Protein AF-A0A6A4KV25-F1 (afdb_monomer_lite)

Foldseek 3Di:
DDPPPLDQDKDWDQQCDDPVNDRDTDIAADDFWDWDFACDDDPPDDPDDGRDIDTGGFFQDAPCPDPCNVVVNRVPGPGTATQASGADPVRHGHHHDSDPDHDGDPD

Secondary structure (DSSP, 8-state):
---------EEEEE-S--TTSS--EEEEE--S-EEEE-----TT--S--TT-EEEE-SEEE--SSSHHHHTT-GGG-TT-EESSSSB-TTSPBP--SSSS-------

Organism: NCBI:txid262921

pLDDT: mean 86.37, std 16.23, range [31.25, 98.31]

Structure (mmCIF, N/CA/C/O backbone):
data_AF-A0A6A4KV25-F1
#
_entry.id   AF-A0A6A4KV25-F1
#
loop_
_atom_site.group_PDB
_atom_site.id
_atom_site.type_symbol
_atom_site.label_atom_id
_atom_site.label_alt_id
_atom_site.label_comp_id
_atom_site.label_asym_id
_atom_site.label_entity_id
_atom_site.label_seq_id
_atom_site.pdbx_PDB_ins_code
_atom_site.Cartn_x
_atom_site.Cartn_y
_atom_site.Cartn_z
_atom_site.occupancy
_atom_site.B_iso_or_equiv
_atom_site.auth_seq_id
_atom_site.auth_comp_id
_atom_site.auth_asym_id
_atom_site.auth_atom_id
_atom_site.pdbx_PDB_model_num
ATOM 1 N N . MET A 1 1 ? 5.829 12.909 27.963 1.00 37.12 1 MET A N 1
ATOM 2 C CA . MET A 1 1 ? 6.044 12.032 26.795 1.00 37.12 1 MET A CA 1
ATOM 3 C C . MET A 1 1 ? 6.496 12.929 25.669 1.00 37.12 1 MET A C 1
ATOM 5 O O . MET A 1 1 ? 5.733 13.804 25.290 1.00 37.12 1 MET A O 1
ATOM 9 N N . GLY A 1 2 ? 7.761 12.830 25.262 1.00 31.25 2 GLY A N 1
ATOM 10 C CA . GLY A 1 2 ? 8.274 13.649 24.168 1.00 31.25 2 GLY A CA 1
ATOM 11 C C . GLY A 1 2 ? 7.596 13.227 22.874 1.00 31.25 2 GLY A C 1
ATOM 12 O O . GLY A 1 2 ? 7.644 12.051 22.522 1.00 31.25 2 GLY A O 1
ATOM 13 N N . SER A 1 3 ? 6.951 14.168 22.193 1.00 40.88 3 SER A N 1
ATOM 14 C CA . SER A 1 3 ? 6.692 14.045 20.768 1.00 40.88 3 SER A CA 1
ATOM 15 C C . SER A 1 3 ? 8.059 14.003 20.095 1.00 40.88 3 SER A C 1
ATOM 17 O O . SER A 1 3 ? 8.725 15.029 19.968 1.00 40.88 3 SER A O 1
ATOM 19 N N . LEU A 1 4 ? 8.531 12.807 19.749 1.00 45.06 4 LEU A N 1
ATOM 20 C CA . LEU A 1 4 ? 9.558 12.705 18.728 1.00 45.06 4 LEU A CA 1
ATOM 21 C C . LEU A 1 4 ? 8.881 13.225 17.465 1.00 45.06 4 LEU A C 1
ATOM 23 O O . LEU A 1 4 ? 7.985 12.570 16.937 1.00 45.06 4 LEU A O 1
ATOM 27 N N . GLU A 1 5 ? 9.231 14.437 17.048 1.00 48.03 5 GLU A N 1
ATOM 28 C CA . GLU A 1 5 ? 8.956 14.864 15.685 1.00 48.03 5 GLU A CA 1
ATOM 29 C C . GLU A 1 5 ? 9.549 13.773 14.788 1.00 48.03 5 GLU A C 1
ATOM 31 O O . GLU A 1 5 ? 10.753 13.504 14.826 1.00 48.03 5 GLU A O 1
ATOM 36 N N . VAL A 1 6 ? 8.684 13.033 14.092 1.00 56.25 6 VAL A N 1
ATOM 37 C CA . VAL A 1 6 ? 9.120 12.001 13.154 1.00 56.25 6 VAL A CA 1
ATOM 38 C C . VAL A 1 6 ? 9.661 12.755 11.952 1.00 56.25 6 VAL A C 1
ATOM 40 O O . VAL A 1 6 ? 8.918 13.098 11.038 1.00 56.25 6 VAL A O 1
ATOM 43 N N . GLU A 1 7 ? 10.947 13.089 12.001 1.00 60.22 7 GLU A N 1
ATOM 44 C CA . GLU A 1 7 ? 11.649 13.653 10.859 1.00 60.22 7 GLU A CA 1
ATOM 45 C C . GLU A 1 7 ? 11.582 12.626 9.723 1.00 60.22 7 GLU A C 1
ATOM 47 O O . GLU A 1 7 ? 11.987 11.468 9.883 1.00 60.22 7 GLU A O 1
ATOM 52 N N . GLU A 1 8 ? 10.989 13.031 8.602 1.00 64.44 8 GLU A N 1
ATOM 53 C CA . GLU A 1 8 ? 10.808 12.1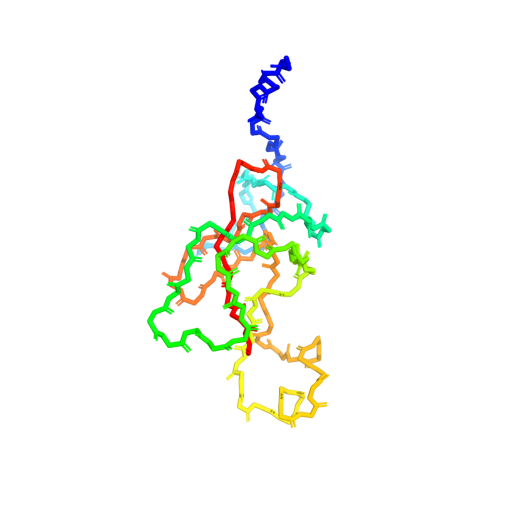84 7.431 1.00 64.44 8 GLU A CA 1
ATOM 54 C C . GLU A 1 8 ? 12.185 11.743 6.919 1.00 64.44 8 GLU A C 1
ATOM 56 O O . GLU A 1 8 ? 13.000 12.551 6.468 1.00 64.44 8 GLU A O 1
ATOM 61 N N . ARG A 1 9 ? 12.486 10.443 7.031 1.00 75.44 9 ARG A N 1
ATOM 62 C CA . ARG A 1 9 ? 13.780 9.901 6.597 1.00 75.44 9 ARG A CA 1
ATOM 63 C C . ARG A 1 9 ? 13.675 9.442 5.158 1.00 75.44 9 ARG A C 1
ATOM 65 O O . ARG A 1 9 ? 13.268 8.314 4.871 1.00 75.44 9 ARG A O 1
ATOM 72 N N . THR A 1 10 ? 14.101 10.319 4.265 1.00 79.44 10 THR A N 1
ATOM 73 C CA . THR A 1 10 ? 14.179 10.028 2.839 1.00 79.44 10 THR A CA 1
ATOM 74 C C . THR A 1 10 ? 15.542 9.449 2.454 1.00 79.44 10 THR A C 1
ATOM 76 O O . THR A 1 10 ? 16.563 9.693 3.099 1.00 79.44 10 THR A O 1
ATOM 79 N N . THR A 1 11 ? 15.565 8.646 1.394 1.00 75.38 11 THR A N 1
ATOM 80 C CA . THR A 1 11 ? 16.788 8.202 0.721 1.00 75.38 11 THR A CA 1
ATOM 81 C C . THR A 1 11 ? 16.735 8.608 -0.745 1.00 75.38 11 THR A C 1
ATOM 83 O O . THR A 1 11 ? 15.653 8.664 -1.330 1.00 75.38 11 THR A O 1
ATOM 86 N N . THR A 1 12 ? 17.892 8.864 -1.352 1.00 78.50 12 THR A N 1
ATOM 87 C CA . THR A 1 12 ? 18.003 9.039 -2.803 1.00 78.50 12 THR A CA 1
ATOM 88 C C . THR A 1 12 ? 18.472 7.731 -3.420 1.00 78.50 12 THR A C 1
ATOM 90 O O . THR A 1 12 ? 19.576 7.261 -3.145 1.00 78.50 12 THR A O 1
ATOM 93 N N . GLY A 1 13 ? 17.631 7.148 -4.266 1.00 72.62 13 GLY A N 1
ATOM 94 C CA . GLY A 1 13 ? 17.991 6.033 -5.134 1.00 72.62 13 GLY A CA 1
ATOM 95 C C . GLY A 1 13 ? 18.007 6.460 -6.596 1.00 72.62 13 GLY A C 1
ATOM 96 O O . GLY A 1 13 ? 17.605 7.566 -6.942 1.00 72.62 13 GLY A O 1
ATOM 97 N N . TRP A 1 14 ? 18.449 5.566 -7.470 1.00 68.06 14 TRP A N 1
ATOM 98 C CA . TRP A 1 14 ? 18.287 5.734 -8.911 1.00 68.06 14 TRP A CA 1
ATOM 99 C C . TRP A 1 14 ? 17.035 4.965 -9.325 1.00 68.06 14 TRP A C 1
ATOM 101 O O . TRP A 1 14 ? 16.992 3.743 -9.172 1.00 68.06 14 TRP A O 1
ATOM 111 N N . ALA A 1 15 ? 16.001 5.670 -9.790 1.00 61.44 15 ALA A N 1
ATOM 112 C CA . ALA A 1 15 ? 14.810 5.010 -10.312 1.00 61.44 15 ALA A CA 1
ATOM 113 C C . ALA A 1 15 ? 15.185 4.281 -11.610 1.00 61.44 15 ALA A C 1
ATOM 115 O O . ALA A 1 15 ? 15.751 4.886 -12.517 1.00 61.44 15 ALA A O 1
ATOM 116 N N . ALA A 1 16 ? 14.890 2.980 -11.702 1.00 52.81 16 ALA A N 1
ATOM 117 C CA . ALA A 1 16 ? 15.228 2.181 -12.886 1.00 52.81 16 ALA A CA 1
ATOM 118 C C . ALA A 1 16 ? 14.426 2.600 -14.133 1.00 52.81 16 ALA A C 1
ATOM 120 O O . ALA A 1 16 ? 14.838 2.322 -15.256 1.00 52.81 16 ALA A O 1
ATOM 121 N N . THR A 1 17 ? 13.288 3.264 -13.928 1.00 54.00 17 THR A N 1
ATOM 122 C CA . THR A 1 17 ? 12.354 3.695 -14.967 1.00 54.00 17 THR A CA 1
ATOM 123 C C . THR A 1 17 ? 11.611 4.933 -14.479 1.00 54.00 17 THR A C 1
ATOM 125 O O . THR A 1 17 ? 10.551 4.821 -13.861 1.00 54.00 17 THR A O 1
ATOM 128 N N . ASP A 1 18 ? 12.158 6.120 -14.727 1.00 58.62 18 ASP A N 1
ATOM 129 C CA . ASP A 1 18 ? 11.299 7.299 -14.823 1.00 58.62 18 ASP A CA 1
ATOM 130 C C . ASP A 1 18 ? 10.517 7.247 -16.163 1.00 58.62 18 ASP A C 1
ATOM 132 O O . ASP A 1 18 ? 10.859 6.451 -17.048 1.00 58.62 18 ASP A O 1
ATOM 136 N N . PRO A 1 19 ? 9.457 8.054 -16.359 1.00 54.56 19 PRO A N 1
ATOM 137 C CA . PRO A 1 19 ? 8.700 8.069 -17.617 1.00 54.56 19 PRO A CA 1
ATOM 138 C C . PRO A 1 19 ? 9.529 8.421 -18.864 1.00 54.56 19 PRO A C 1
ATOM 140 O O . PRO A 1 19 ? 9.055 8.223 -19.981 1.00 54.56 19 PRO A O 1
ATOM 143 N N . SER A 1 20 ? 10.743 8.953 -18.693 1.00 64.69 20 SER A N 1
ATOM 144 C CA . SER A 1 20 ? 11.668 9.279 -19.779 1.00 64.69 20 SER A CA 1
ATOM 145 C C . SER A 1 20 ? 12.634 8.134 -20.119 1.00 64.69 20 SER A C 1
ATOM 147 O O . SER A 1 20 ? 13.338 8.208 -21.125 1.00 64.69 20 SER A O 1
ATOM 149 N N . GLY A 1 21 ? 12.649 7.058 -19.323 1.00 62.00 21 GLY A N 1
ATOM 150 C CA . GLY A 1 21 ? 13.587 5.945 -19.470 1.00 62.00 21 GLY A CA 1
ATOM 151 C C . GLY A 1 21 ? 15.020 6.300 -19.060 1.00 62.00 21 GLY A C 1
ATOM 152 O O . GLY A 1 21 ? 15.948 5.562 -19.391 1.00 62.00 21 GLY A O 1
ATOM 153 N N . VAL A 1 22 ? 15.211 7.422 -18.362 1.00 64.50 22 VAL A N 1
ATOM 154 C CA . VAL A 1 22 ? 16.512 7.892 -17.888 1.00 64.50 22 VAL A CA 1
ATOM 155 C C . VAL A 1 22 ? 16.674 7.498 -16.422 1.00 64.50 22 VAL A C 1
ATOM 157 O O . VAL A 1 22 ? 15.743 7.575 -15.623 1.00 64.50 22 VAL A O 1
ATOM 160 N N . LEU A 1 23 ? 17.882 7.070 -16.046 1.00 61.00 23 LEU A N 1
ATOM 161 C CA . LEU A 1 23 ? 18.240 6.915 -14.639 1.00 61.00 23 LEU A CA 1
ATOM 162 C C . LEU A 1 23 ? 18.328 8.313 -14.017 1.00 61.00 23 LEU A C 1
ATOM 164 O O . LEU A 1 23 ? 19.363 8.972 -14.103 1.00 61.00 23 LEU A O 1
ATOM 168 N N . SER A 1 24 ? 17.237 8.775 -13.416 1.00 65.19 24 SER A N 1
ATOM 169 C CA . SER A 1 24 ? 17.210 10.007 -12.629 1.00 65.19 24 SER A CA 1
ATOM 170 C C . SER A 1 24 ? 17.311 9.685 -11.133 1.00 65.19 24 SER A C 1
ATOM 172 O O . SER A 1 24 ? 16.693 8.707 -10.685 1.00 65.19 24 SER A O 1
ATOM 174 N N . PRO A 1 25 ? 18.047 10.482 -10.337 1.00 72.56 25 PRO A N 1
ATOM 175 C CA . PRO A 1 25 ? 17.984 10.376 -8.887 1.00 72.56 25 PRO A CA 1
ATOM 176 C C . PRO A 1 25 ? 16.553 10.669 -8.418 1.00 72.56 25 PRO A C 1
ATOM 178 O O . PRO A 1 25 ? 15.954 11.674 -8.794 1.00 72.56 25 PRO A O 1
ATOM 181 N N . TYR A 1 26 ? 16.012 9.776 -7.599 1.00 75.75 26 TYR A N 1
ATOM 182 C CA . TYR A 1 26 ? 14.660 9.837 -7.068 1.00 75.75 26 TYR A CA 1
ATOM 183 C C . TYR A 1 26 ? 14.690 9.682 -5.548 1.00 75.75 26 TYR A C 1
ATOM 185 O O . TYR A 1 26 ? 15.379 8.808 -5.014 1.00 75.75 26 TYR A O 1
ATOM 193 N N . THR A 1 27 ? 13.943 10.536 -4.856 1.00 81.19 27 THR A N 1
ATOM 194 C CA . THR A 1 27 ? 13.877 10.550 -3.394 1.00 81.19 27 THR A CA 1
ATOM 195 C C . THR A 1 27 ? 12.608 9.856 -2.919 1.00 81.19 27 THR A C 1
ATOM 197 O O . THR A 1 27 ? 11.518 10.175 -3.394 1.00 81.19 27 THR A O 1
ATOM 200 N N . TYR A 1 28 ? 12.745 8.927 -1.974 1.00 79.50 28 TYR A N 1
ATOM 201 C CA . TYR A 1 28 ? 11.614 8.215 -1.380 1.00 79.50 28 TYR A CA 1
ATOM 202 C C . TYR A 1 28 ? 11.854 7.828 0.079 1.00 79.50 28 TYR A C 1
ATOM 204 O O . TYR A 1 28 ? 12.994 7.708 0.535 1.00 79.50 28 TYR A O 1
ATOM 212 N N . CYS A 1 29 ? 10.765 7.597 0.807 1.00 85.69 29 CYS A N 1
ATOM 213 C CA . CYS A 1 29 ? 10.789 7.048 2.157 1.00 85.69 29 CYS A CA 1
ATOM 214 C C . CYS A 1 29 ? 10.993 5.533 2.107 1.00 85.69 29 CYS A C 1
ATOM 216 O O . CYS A 1 29 ? 10.293 4.810 1.396 1.00 85.69 29 CYS A O 1
ATOM 218 N N . LEU A 1 30 ? 11.972 5.053 2.872 1.00 84.06 30 LEU A N 1
ATOM 219 C CA . LEU A 1 30 ? 12.216 3.624 3.070 1.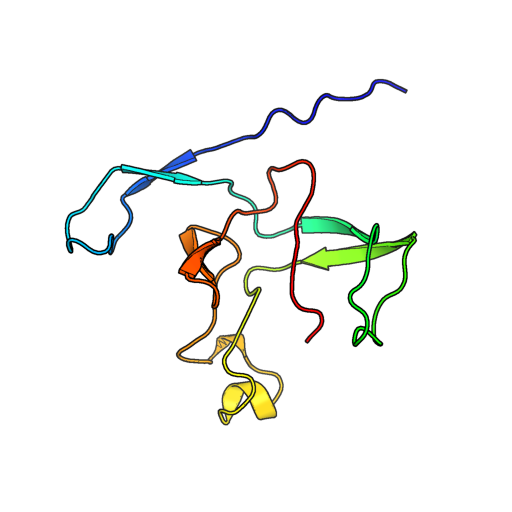00 84.06 30 LEU A CA 1
ATOM 220 C C . LEU A 1 30 ? 11.264 3.050 4.132 1.00 84.06 30 LEU A C 1
ATOM 222 O O . LEU A 1 30 ? 10.396 3.751 4.646 1.00 84.06 30 LEU A O 1
ATOM 226 N N . ARG A 1 31 ? 11.489 1.775 4.476 1.00 87.19 31 ARG A N 1
ATOM 227 C CA . ARG A 1 31 ? 10.750 0.915 5.418 1.00 87.19 31 ARG A CA 1
ATOM 228 C C . ARG A 1 31 ? 9.511 0.255 4.814 1.00 87.19 31 ARG A C 1
ATOM 230 O O . ARG A 1 31 ? 8.540 0.907 4.453 1.00 87.19 31 ARG A O 1
ATOM 237 N N . HIS A 1 32 ? 9.566 -1.073 4.797 1.00 92.56 32 HIS A N 1
ATOM 238 C CA . HIS A 1 32 ? 8.485 -1.983 4.411 1.00 92.56 32 HIS A CA 1
ATOM 239 C C . HIS A 1 32 ? 8.035 -2.896 5.567 1.00 92.56 32 HIS A C 1
ATOM 241 O O . HIS A 1 32 ? 7.305 -3.855 5.356 1.00 92.56 32 HIS A O 1
ATOM 247 N N . GLU A 1 33 ? 8.512 -2.629 6.784 1.00 96.25 33 GLU A N 1
ATOM 248 C CA . GLU A 1 33 ? 8.112 -3.315 8.015 1.00 96.25 33 GLU A CA 1
ATOM 249 C C . GLU A 1 33 ? 7.438 -2.280 8.913 1.00 96.25 33 GLU A C 1
ATOM 251 O O . GLU A 1 33 ? 8.061 -1.699 9.803 1.00 96.25 33 GLU A O 1
ATOM 256 N N . VAL A 1 34 ? 6.196 -1.923 8.608 1.00 95.62 34 VAL A N 1
ATOM 257 C CA . VAL A 1 34 ? 5.484 -0.854 9.321 1.00 95.62 34 VAL A CA 1
ATOM 258 C C . VAL A 1 34 ? 4.560 -1.478 10.350 1.00 95.62 34 VAL A C 1
ATOM 260 O O . VAL A 1 34 ? 3.854 -2.426 10.031 1.00 95.62 34 VAL A O 1
ATOM 263 N N . ILE A 1 35 ? 4.550 -0.927 11.562 1.00 97.12 35 ILE A N 1
ATOM 264 C CA . ILE A 1 35 ? 3.531 -1.188 12.582 1.00 97.12 35 ILE A CA 1
ATOM 265 C C . ILE A 1 35 ? 2.974 0.167 13.003 1.00 97.12 35 ILE A C 1
ATOM 267 O O . ILE A 1 35 ? 3.750 1.092 13.247 1.00 97.12 35 ILE A O 1
ATOM 271 N N . GLY A 1 36 ? 1.653 0.282 13.081 1.00 96.31 36 GLY A N 1
ATOM 272 C CA . GLY A 1 36 ? 0.976 1.520 13.450 1.00 96.31 36 GLY A CA 1
ATOM 273 C C . GLY A 1 36 ? -0.463 1.285 13.889 1.00 96.31 36 GLY A C 1
ATOM 274 O O . GLY A 1 36 ? -0.930 0.149 13.937 1.00 96.31 36 GLY A O 1
ATOM 275 N N . GLU A 1 37 ? -1.152 2.372 14.216 1.00 98.12 37 GLU A N 1
ATOM 276 C CA . GLU A 1 37 ? -2.569 2.377 14.579 1.00 98.12 37 GLU A CA 1
ATOM 277 C C . GLU A 1 37 ? -3.408 2.878 13.398 1.00 98.12 37 GLU A C 1
ATOM 279 O O . GLU A 1 37 ? -3.035 3.841 12.723 1.00 98.12 37 GLU A O 1
ATOM 284 N N . VAL A 1 38 ? -4.548 2.237 13.140 1.00 98.19 38 VAL A N 1
ATOM 285 C CA . VAL A 1 38 ? -5.504 2.697 12.127 1.00 98.19 38 VAL A CA 1
ATOM 286 C C . VAL A 1 38 ? -6.188 3.974 12.613 1.00 98.19 38 VAL A C 1
ATOM 288 O O . VAL A 1 38 ? -6.945 3.944 13.580 1.00 98.19 38 VAL A O 1
ATOM 291 N N . VAL A 1 39 ? -5.972 5.088 11.911 1.00 98.06 39 VAL A N 1
ATOM 292 C CA . VAL A 1 39 ? -6.587 6.390 12.239 1.00 98.06 39 VAL A CA 1
ATOM 293 C C . VAL A 1 39 ? -7.831 6.705 11.405 1.00 98.06 39 VAL A C 1
ATOM 295 O O . VAL A 1 39 ? -8.700 7.450 11.850 1.00 98.06 39 VAL A O 1
ATOM 298 N N . GLU A 1 40 ? -7.946 6.116 10.213 1.00 98.12 40 GLU A N 1
ATOM 299 C CA . GLU A 1 40 ? -9.065 6.301 9.285 1.00 98.12 40 GLU A CA 1
ATOM 300 C C . GLU A 1 40 ? -9.257 5.033 8.441 1.00 98.12 40 GLU A C 1
ATOM 302 O O . GLU A 1 40 ? -8.292 4.327 8.140 1.00 98.12 40 GLU A O 1
ATOM 307 N N . VAL A 1 41 ? -10.501 4.738 8.051 1.00 98.31 41 VAL A N 1
ATOM 308 C CA . VAL A 1 41 ? -10.835 3.640 7.135 1.00 98.31 41 VAL A CA 1
ATOM 309 C C . VAL A 1 41 ? -11.767 4.126 6.028 1.00 98.31 41 VAL A C 1
ATOM 311 O O . VAL A 1 41 ? -12.659 4.941 6.261 1.00 98.31 41 VAL A O 1
ATOM 314 N N . GLY A 1 42 ? -11.584 3.601 4.815 1.00 97.31 42 GLY A N 1
ATOM 315 C CA . GLY A 1 42 ? -12.480 3.880 3.694 1.00 97.31 42 GLY A CA 1
ATOM 316 C C . GLY A 1 42 ? -13.874 3.275 3.894 1.00 97.31 42 GLY A C 1
ATOM 317 O O . GLY A 1 42 ? -14.047 2.298 4.618 1.00 97.31 42 GLY A O 1
ATOM 318 N N . SER A 1 43 ? -14.876 3.803 3.190 1.00 97.31 43 SER A N 1
ATOM 319 C CA . SER A 1 43 ? -16.284 3.387 3.337 1.00 97.31 43 SER A CA 1
ATOM 320 C C . SER A 1 43 ? -16.556 1.906 3.046 1.00 97.31 43 SER A C 1
ATOM 322 O O . SER A 1 43 ? -17.503 1.342 3.588 1.00 97.31 43 SER A O 1
ATOM 324 N N . ASN A 1 44 ? -15.728 1.273 2.212 1.00 96.62 44 ASN A N 1
ATOM 325 C CA . ASN A 1 44 ? -15.829 -0.148 1.865 1.00 96.62 44 ASN A CA 1
ATOM 326 C C . ASN A 1 44 ? -14.861 -1.034 2.671 1.00 96.62 44 ASN A C 1
ATOM 328 O O . ASN A 1 44 ? -14.697 -2.215 2.352 1.00 96.62 44 ASN A O 1
ATOM 332 N N . VAL A 1 45 ? -14.184 -0.480 3.683 1.00 97.31 45 VAL A N 1
ATOM 333 C CA . VAL A 1 45 ? -13.279 -1.242 4.546 1.00 97.31 45 VAL A CA 1
ATOM 334 C C . VAL A 1 45 ? -14.073 -2.019 5.585 1.00 97.31 45 VAL A C 1
ATOM 336 O O . VAL A 1 45 ? -14.858 -1.447 6.334 1.00 97.31 45 VAL A O 1
ATOM 339 N N . GLY A 1 46 ? -13.874 -3.337 5.613 1.00 96.38 46 GLY A N 1
ATOM 340 C CA . GLY A 1 46 ? -14.589 -4.245 6.516 1.00 96.38 46 GLY A CA 1
ATOM 341 C C . GLY A 1 46 ? -13.686 -5.071 7.430 1.00 96.38 46 GLY A C 1
ATOM 342 O O . GLY A 1 46 ? -14.178 -5.642 8.402 1.00 96.38 46 GLY A O 1
ATOM 343 N N . LYS A 1 47 ? -12.383 -5.152 7.127 1.00 96.56 47 LYS A N 1
ATOM 344 C CA . LYS A 1 47 ? -11.433 -6.003 7.863 1.00 96.56 47 LYS A CA 1
ATOM 345 C C . LYS A 1 47 ? -10.824 -5.341 9.097 1.00 96.56 47 LYS A C 1
ATOM 347 O O . LYS A 1 47 ? -10.525 -6.049 10.048 1.00 96.56 47 LYS A O 1
ATOM 352 N N . PHE A 1 48 ? -10.675 -4.018 9.079 1.00 97.31 48 PHE A N 1
ATOM 353 C CA . PHE A 1 48 ? -9.974 -3.252 10.111 1.00 97.31 48 PHE A CA 1
ATOM 354 C C . PHE A 1 48 ? -10.868 -2.176 10.717 1.00 97.31 48 PHE A C 1
ATOM 356 O O . PHE A 1 48 ? -11.854 -1.754 10.104 1.00 97.31 48 PHE A O 1
ATOM 363 N N . ARG A 1 49 ? -10.516 -1.710 11.917 1.00 97.00 49 ARG A N 1
ATOM 364 C CA . ARG A 1 49 ? -11.232 -0.633 12.619 1.00 97.00 49 ARG A CA 1
ATOM 365 C C . ARG A 1 49 ? -10.269 0.430 13.131 1.00 97.00 49 ARG A C 1
ATOM 367 O O . ARG A 1 49 ? -9.121 0.135 13.435 1.00 97.00 49 ARG A O 1
ATOM 374 N N . VAL A 1 50 ? -10.761 1.661 13.269 1.00 98.19 50 VAL A N 1
ATOM 375 C CA . VAL A 1 50 ? -10.000 2.749 13.904 1.00 98.19 50 VAL A CA 1
ATOM 376 C C . VAL A 1 50 ? -9.590 2.341 15.325 1.00 98.19 50 VAL A C 1
ATOM 378 O O . VAL A 1 50 ? -10.405 1.784 16.063 1.00 98.19 50 VAL A O 1
ATOM 381 N N . GLY A 1 51 ? -8.334 2.608 15.687 1.00 98.00 51 GLY A N 1
ATOM 382 C CA . GLY A 1 51 ? -7.715 2.216 16.957 1.00 98.00 51 GLY A CA 1
ATOM 383 C C . GLY A 1 51 ? -7.044 0.837 16.952 1.00 98.00 51 GLY A C 1
ATOM 384 O O . GLY A 1 51 ? -6.434 0.448 17.945 1.00 98.00 51 GLY A O 1
ATOM 385 N N . GLU A 1 52 ? -7.154 0.070 15.865 1.00 98.12 52 GLU A N 1
ATOM 386 C CA . GLU A 1 52 ? -6.515 -1.241 15.749 1.00 98.12 52 GLU A CA 1
ATOM 387 C C . GLU A 1 52 ? -5.024 -1.116 15.410 1.00 98.12 52 GLU A C 1
ATOM 389 O O 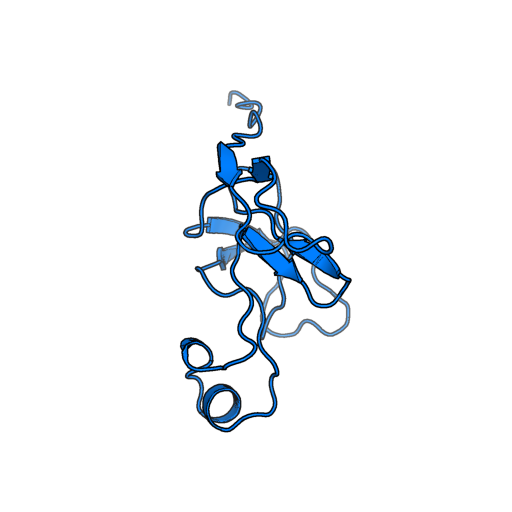. GLU A 1 52 ? -4.638 -0.344 14.529 1.00 98.12 52 GLU A O 1
ATOM 394 N N . THR A 1 53 ? -4.182 -1.907 16.082 1.00 98.12 53 THR A N 1
ATOM 395 C CA . THR A 1 53 ? -2.761 -2.031 15.738 1.00 98.12 53 THR A CA 1
ATOM 396 C C . THR A 1 53 ? -2.599 -2.962 14.544 1.00 98.12 53 THR A C 1
ATOM 398 O O . THR A 1 53 ? -2.903 -4.151 14.635 1.00 98.12 53 THR A O 1
ATOM 401 N N . VAL A 1 54 ? -2.063 -2.444 13.443 1.00 97.94 54 VAL A N 1
ATOM 402 C CA . VAL A 1 54 ? -1.895 -3.176 12.183 1.00 97.94 54 VAL A CA 1
ATOM 403 C C . VAL A 1 54 ? -0.455 -3.126 11.693 1.00 97.94 54 VAL A C 1
ATOM 405 O O . VAL A 1 54 ? 0.329 -2.253 12.076 1.00 97.94 54 VAL A O 1
ATOM 408 N N . GLY A 1 55 ? -0.110 -4.085 10.833 1.00 96.69 55 GLY A N 1
ATOM 409 C CA . GLY A 1 55 ? 1.176 -4.136 10.154 1.00 96.69 55 GLY A CA 1
ATOM 410 C C . GLY A 1 55 ? 1.042 -4.028 8.642 1.00 96.69 55 GLY A C 1
ATOM 411 O O . GLY A 1 55 ? 0.115 -4.586 8.060 1.00 96.69 55 GLY A O 1
ATOM 412 N N . VAL A 1 56 ? 1.995 -3.344 8.011 1.00 97.25 56 VAL A N 1
ATOM 413 C CA . VAL A 1 56 ? 2.115 -3.248 6.551 1.00 97.25 56 VAL A CA 1
ATOM 414 C C . VAL A 1 56 ? 3.467 -3.809 6.130 1.00 97.25 56 VAL A C 1
ATOM 416 O O . VAL A 1 56 ? 4.506 -3.412 6.663 1.00 97.25 56 VAL A O 1
ATOM 419 N N . GLY A 1 57 ? 3.424 -4.749 5.186 1.00 96.62 57 GLY A N 1
ATOM 420 C CA . GLY A 1 57 ? 4.596 -5.402 4.611 1.00 96.62 57 GLY A CA 1
ATOM 421 C C . GLY A 1 57 ? 5.087 -4.752 3.312 1.00 96.62 57 GLY A C 1
ATOM 422 O O . GLY A 1 57 ? 4.750 -3.620 2.974 1.00 96.62 57 GLY A O 1
ATOM 423 N N . CYS A 1 58 ? 5.852 -5.521 2.534 1.00 96.88 58 CYS A N 1
ATOM 424 C CA . CYS A 1 58 ? 6.475 -5.053 1.292 1.00 96.88 58 CYS A CA 1
ATOM 425 C C . CYS A 1 58 ? 5.514 -4.803 0.132 1.00 96.88 58 CYS A C 1
ATOM 427 O O . CYS A 1 58 ? 5.861 -4.043 -0.768 1.00 96.88 58 CYS A O 1
ATOM 429 N N . ILE A 1 59 ? 4.364 -5.476 0.100 1.00 96.88 59 ILE A N 1
ATOM 430 C CA . ILE A 1 59 ? 3.406 -5.390 -1.004 1.00 96.88 59 ILE A CA 1
ATOM 431 C C . ILE A 1 59 ? 2.187 -4.616 -0.521 1.00 96.88 59 ILE A C 1
ATOM 433 O O . ILE A 1 59 ? 1.549 -5.019 0.447 1.00 96.88 59 ILE A O 1
ATOM 437 N N . VAL A 1 60 ? 1.871 -3.522 -1.211 1.00 96.94 60 VAL A N 1
ATOM 438 C CA . VAL A 1 60 ? 0.760 -2.611 -0.868 1.00 96.94 60 VAL A CA 1
ATOM 439 C C . VAL A 1 60 ? -0.360 -2.625 -1.904 1.00 96.94 60 VAL A C 1
ATOM 441 O O . VAL A 1 60 ? -1.382 -1.975 -1.722 1.00 96.94 60 VAL A O 1
ATOM 444 N N . GLY A 1 61 ? -0.182 -3.367 -2.998 1.00 96.88 61 GLY A N 1
ATOM 445 C CA . GLY A 1 61 ? -1.186 -3.503 -4.043 1.00 96.88 61 GLY A CA 1
ATOM 446 C C . GLY A 1 61 ? -0.907 -4.676 -4.975 1.00 96.88 61 GLY A C 1
ATOM 447 O O . GLY A 1 61 ? 0.220 -5.159 -5.101 1.00 96.88 61 GLY A O 1
ATOM 448 N N . CYS A 1 62 ? -1.952 -5.156 -5.642 1.00 97.06 62 CYS A N 1
ATOM 449 C CA . CYS A 1 62 ? -1.866 -6.179 -6.681 1.00 97.06 62 CYS A CA 1
ATOM 450 C C . CYS A 1 62 ? -3.067 -6.070 -7.638 1.00 97.06 62 CYS A C 1
ATOM 452 O O . CYS A 1 62 ? -3.959 -5.253 -7.441 1.00 97.06 62 CYS A O 1
ATOM 454 N N . CYS A 1 63 ? -3.132 -6.905 -8.681 1.00 96.12 63 CYS A N 1
ATOM 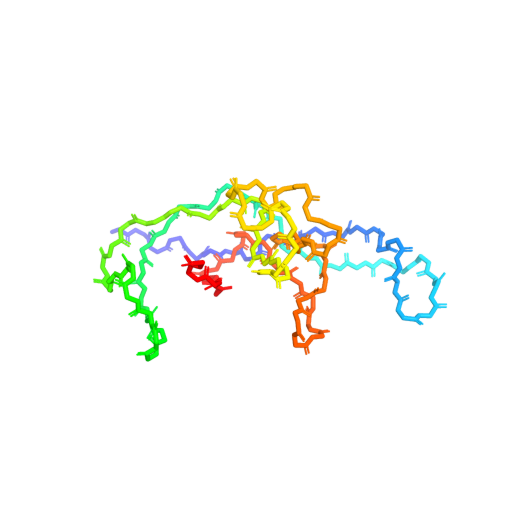455 C CA . CYS A 1 63 ? -4.234 -6.831 -9.654 1.00 96.12 63 CYS A CA 1
ATOM 456 C C . CYS A 1 63 ? -5.565 -7.454 -9.194 1.00 96.12 63 CYS A C 1
ATOM 458 O O . CYS A 1 63 ? -6.544 -7.371 -9.935 1.00 96.12 63 CYS A O 1
ATOM 460 N N . GLY A 1 64 ? -5.583 -8.186 -8.073 1.00 95.44 64 GLY A N 1
ATOM 461 C CA . GLY A 1 64 ? -6.775 -8.838 -7.502 1.00 95.44 64 GLY A CA 1
ATOM 462 C C . GLY A 1 64 ? -7.437 -9.944 -8.344 1.00 95.44 64 GLY A C 1
ATOM 463 O O . GLY A 1 64 ? -8.348 -1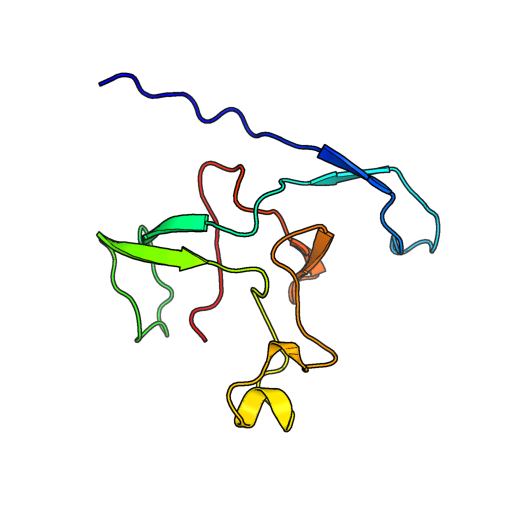0.616 -7.876 1.00 95.44 64 GLY A O 1
ATOM 464 N N . SER A 1 65 ? -7.005 -10.168 -9.588 1.00 97.19 65 SER A N 1
ATOM 465 C CA . SER A 1 65 ? -7.768 -10.950 -10.576 1.00 97.19 65 SER A CA 1
ATOM 466 C C . SER A 1 65 ? -7.006 -12.126 -11.192 1.00 97.19 65 SER A C 1
ATOM 468 O O . SER A 1 65 ? -7.636 -13.047 -11.723 1.00 97.19 65 SER A O 1
ATOM 470 N N . CYS A 1 66 ? -5.672 -12.140 -11.108 1.00 97.62 66 CYS A N 1
ATOM 471 C CA . CYS A 1 66 ? -4.845 -13.229 -11.627 1.00 97.62 66 CYS A CA 1
ATOM 472 C C . CYS A 1 66 ? -4.833 -14.448 -10.689 1.00 97.62 66 CYS A C 1
ATOM 474 O O . CYS A 1 66 ? -5.214 -14.353 -9.521 1.00 97.62 66 CYS A O 1
ATOM 476 N N . ARG A 1 67 ? -4.360 -15.599 -11.192 1.00 98.19 67 ARG A N 1
ATOM 477 C CA . ARG A 1 67 ? -4.266 -16.842 -10.406 1.00 98.19 67 ARG A CA 1
ATOM 478 C C . ARG A 1 67 ? -3.524 -16.642 -9.072 1.00 98.19 67 ARG A C 1
ATOM 480 O O . ARG A 1 67 ? -4.113 -17.003 -8.064 1.00 98.19 67 ARG A O 1
ATOM 487 N N . PRO A 1 68 ? -2.322 -16.030 -9.021 1.00 98.12 68 PRO A N 1
ATOM 488 C CA . PRO A 1 68 ? -1.660 -15.738 -7.748 1.00 98.12 68 PRO A CA 1
ATOM 489 C C . PRO A 1 68 ? -2.514 -14.949 -6.747 1.00 98.12 68 PRO A C 1
ATOM 491 O O . PRO A 1 68 ? -2.600 -15.331 -5.587 1.00 98.12 68 PRO A O 1
ATOM 494 N N . CYS A 1 69 ? -3.196 -13.890 -7.199 1.00 97.25 69 CYS A N 1
ATOM 495 C CA . CYS A 1 69 ? -4.027 -13.056 -6.321 1.00 97.25 69 CYS A CA 1
ATOM 496 C C . CYS A 1 69 ? -5.239 -13.823 -5.775 1.00 97.25 69 CYS A C 1
ATOM 498 O O . CYS A 1 69 ? -5.586 -13.669 -4.613 1.00 97.25 69 CYS A O 1
ATOM 500 N N . LYS A 1 70 ? -5.863 -14.674 -6.599 1.00 97.38 70 LYS A N 1
ATOM 501 C CA . LYS A 1 70 ? -7.007 -15.514 -6.198 1.00 97.38 70 LYS A CA 1
ATOM 502 C C . LYS A 1 70 ? -6.620 -16.715 -5.329 1.00 97.38 70 LYS A C 1
ATOM 504 O O . LYS A 1 70 ? -7.501 -17.430 -4.869 1.00 97.38 70 LYS A O 1
ATOM 509 N N . SER A 1 71 ? -5.326 -16.983 -5.177 1.00 97.69 71 SER A N 1
ATOM 510 C CA . SER A 1 71 ? -4.785 -18.087 -4.380 1.00 97.69 71 SER A CA 1
ATOM 511 C C . SER A 1 71 ? -4.008 -17.591 -3.159 1.00 97.69 71 SER A C 1
ATOM 513 O O . SER A 1 71 ? -3.184 -18.339 -2.647 1.00 97.69 71 SER A O 1
ATOM 515 N N . ASP A 1 72 ? -4.231 -16.339 -2.737 1.00 96.12 72 ASP A N 1
ATOM 516 C CA . ASP A 1 72 ? -3.571 -15.708 -1.583 1.00 96.12 72 ASP A CA 1
ATOM 517 C C . ASP A 1 72 ? -2.036 -15.772 -1.625 1.00 96.12 72 ASP A C 1
ATOM 519 O O . ASP A 1 72 ? -1.358 -15.931 -0.612 1.00 96.12 72 ASP A O 1
ATOM 523 N N . VAL A 1 73 ? -1.485 -15.666 -2.838 1.00 97.44 73 VAL A N 1
ATOM 524 C CA . VAL A 1 73 ? -0.042 -15.618 -3.096 1.00 97.44 73 VAL A CA 1
ATOM 525 C C . VAL A 1 73 ? 0.321 -14.451 -4.026 1.00 97.44 73 VAL A C 1
ATOM 527 O O . VAL A 1 73 ? 1.061 -14.579 -5.006 1.00 97.44 73 VAL A O 1
ATOM 530 N N . GLU A 1 74 ? -0.234 -13.276 -3.737 1.00 96.88 74 GLU A N 1
ATOM 531 C CA . GLU A 1 74 ? -0.081 -12.010 -4.464 1.00 96.88 74 GLU A CA 1
ATOM 532 C C . GLU A 1 74 ? 1.369 -11.551 -4.653 1.00 96.88 74 GLU A C 1
ATOM 534 O O . GLU A 1 74 ? 1.647 -10.815 -5.600 1.00 96.88 74 GLU A O 1
ATOM 539 N N . GLN A 1 75 ? 2.317 -12.029 -3.845 1.00 97.19 75 GLN A N 1
ATOM 540 C CA . GLN A 1 75 ? 3.748 -11.795 -4.047 1.00 97.19 75 GLN A CA 1
ATOM 541 C C . GLN A 1 75 ? 4.254 -12.325 -5.401 1.00 97.19 75 GLN A C 1
ATOM 543 O O . GLN A 1 75 ? 5.256 -11.835 -5.923 1.00 97.19 75 GLN A O 1
ATOM 548 N N . TYR A 1 76 ? 3.542 -13.282 -6.009 1.00 98.00 76 TYR A N 1
ATOM 549 C CA . TYR A 1 76 ? 3.816 -13.782 -7.361 1.00 98.00 76 TYR A CA 1
ATOM 550 C C . TYR A 1 76 ? 2.987 -13.081 -8.450 1.00 98.00 76 TYR A C 1
ATOM 552 O O . TYR A 1 76 ? 3.024 -13.477 -9.615 1.00 98.00 76 TYR A O 1
ATOM 560 N N . CYS A 1 77 ? 2.227 -12.036 -8.115 1.00 97.88 77 CYS A N 1
ATOM 561 C CA . CYS A 1 77 ? 1.537 -11.218 -9.105 1.00 97.88 77 CYS A CA 1
ATOM 562 C C . CYS A 1 77 ? 2.552 -10.419 -9.942 1.00 97.88 77 CYS A C 1
ATOM 564 O O . CYS A 1 77 ? 3.403 -9.705 -9.407 1.00 97.88 77 CYS A O 1
ATOM 566 N N . ASN A 1 78 ? 2.411 -10.465 -11.271 1.00 97.19 78 ASN A N 1
ATOM 567 C CA . ASN A 1 78 ? 3.217 -9.651 -12.195 1.00 97.19 78 ASN A CA 1
ATOM 568 C C . ASN A 1 78 ? 2.909 -8.147 -12.112 1.00 97.19 78 ASN A C 1
ATOM 570 O O . ASN A 1 78 ? 3.670 -7.342 -12.629 1.00 97.19 78 ASN A O 1
ATOM 574 N N . LYS A 1 79 ? 1.794 -7.777 -11.475 1.00 96.44 79 LYS A N 1
ATOM 575 C CA . LYS A 1 79 ? 1.370 -6.395 -11.211 1.00 96.44 79 LYS A CA 1
ATOM 576 C C . LYS A 1 79 ? 1.293 -6.112 -9.704 1.00 96.44 79 LYS A C 1
ATOM 578 O O . LYS A 1 79 ? 0.356 -5.460 -9.254 1.00 96.44 79 LYS A O 1
ATOM 583 N N . LYS A 1 80 ? 2.156 -6.743 -8.902 1.00 97.31 80 LYS A N 1
ATOM 584 C CA . LYS A 1 80 ? 2.305 -6.376 -7.486 1.00 97.31 80 LYS A CA 1
ATOM 585 C C . LYS A 1 80 ? 2.947 -4.995 -7.394 1.00 97.31 80 LYS A C 1
ATOM 587 O O . LYS A 1 80 ? 3.762 -4.673 -8.253 1.00 97.31 80 LYS A O 1
ATOM 592 N N . ILE A 1 81 ? 2.581 -4.246 -6.367 1.00 96.50 81 ILE A N 1
ATOM 593 C CA . ILE A 1 81 ? 3.079 -2.898 -6.114 1.00 96.50 81 ILE A CA 1
ATOM 594 C C . ILE A 1 81 ? 3.837 -2.914 -4.791 1.00 96.50 81 ILE A C 1
ATOM 596 O O . ILE A 1 81 ? 3.303 -3.390 -3.782 1.00 96.50 81 ILE A O 1
ATOM 600 N N . TRP A 1 82 ? 5.073 -2.425 -4.801 1.00 95.81 82 TRP A N 1
ATOM 601 C CA . TRP A 1 82 ? 5.912 -2.354 -3.605 1.00 95.81 82 TRP A CA 1
ATOM 602 C C . TRP A 1 82 ? 5.545 -1.164 -2.716 1.00 95.81 82 TRP A C 1
ATOM 604 O O . TRP A 1 82 ? 5.055 -0.148 -3.188 1.00 95.81 82 TRP A O 1
ATOM 614 N N . SER A 1 83 ? 5.802 -1.269 -1.413 1.00 95.06 83 SER A N 1
ATOM 615 C CA . SER A 1 83 ? 5.538 -0.199 -0.438 1.00 95.06 83 SER A CA 1
ATOM 616 C C . SER A 1 83 ? 6.343 1.085 -0.681 1.00 95.06 83 SER A C 1
ATOM 618 O O . SER A 1 83 ? 5.979 2.136 -0.167 1.00 95.06 83 SER A O 1
ATOM 620 N N . TYR A 1 84 ? 7.453 1.011 -1.419 1.00 92.19 84 TYR A N 1
ATOM 621 C CA . TYR A 1 84 ? 8.268 2.154 -1.832 1.00 92.19 84 TYR A CA 1
ATOM 622 C C . TYR A 1 84 ? 8.969 1.863 -3.165 1.00 92.19 84 TYR A C 1
ATOM 624 O O . TYR A 1 84 ? 9.119 0.701 -3.543 1.00 92.19 84 TYR A O 1
ATOM 632 N N . ASN A 1 85 ? 9.467 2.914 -3.831 1.00 89.19 85 ASN A N 1
ATOM 633 C CA . ASN A 1 85 ? 10.216 2.821 -5.097 1.00 89.19 85 ASN A CA 1
ATOM 634 C C . ASN A 1 85 ? 9.457 2.075 -6.218 1.00 89.19 85 ASN A C 1
ATOM 636 O O . ASN A 1 85 ? 10.047 1.362 -7.028 1.00 89.19 85 ASN A O 1
ATOM 640 N N . ASP A 1 86 ? 8.141 2.250 -6.244 1.00 90.94 86 ASP A N 1
ATOM 641 C CA . ASP A 1 86 ? 7.222 1.768 -7.269 1.00 90.94 86 ASP A CA 1
ATOM 642 C C . ASP A 1 86 ? 6.172 2.857 -7.547 1.00 90.94 86 ASP A C 1
ATOM 644 O O . ASP A 1 86 ? 6.199 3.936 -6.943 1.00 90.94 86 ASP A O 1
ATOM 648 N N . VAL A 1 87 ? 5.245 2.593 -8.462 1.00 91.12 87 VAL A N 1
ATOM 649 C CA . VAL A 1 87 ? 4.149 3.495 -8.818 1.00 91.12 87 VAL A CA 1
ATOM 650 C C . VAL A 1 87 ? 2.820 2.837 -8.462 1.00 91.12 87 VAL A C 1
ATOM 652 O O . VAL A 1 87 ? 2.518 1.724 -8.893 1.00 91.12 87 VAL A O 1
ATOM 655 N N . TYR A 1 88 ? 2.009 3.536 -7.670 1.00 94.75 88 TYR A N 1
ATOM 656 C CA . TYR A 1 88 ? 0.687 3.068 -7.280 1.00 94.75 88 TYR A CA 1
ATOM 657 C C . TYR A 1 88 ? -0.323 3.198 -8.431 1.00 94.75 88 TYR A C 1
ATOM 659 O O . TYR A 1 88 ? -0.055 3.808 -9.467 1.00 94.75 88 TYR A O 1
ATOM 667 N N . THR A 1 89 ? -1.524 2.635 -8.272 1.00 93.75 89 THR A N 1
ATOM 668 C CA . THR A 1 89 ? -2.540 2.611 -9.341 1.00 93.75 89 THR A CA 1
ATOM 669 C C . THR A 1 89 ? -3.053 3.991 -9.756 1.00 93.75 89 THR A C 1
ATOM 671 O O . THR A 1 89 ? -3.614 4.120 -10.840 1.00 93.75 89 THR A O 1
ATOM 674 N N . ASP A 1 90 ? -2.882 5.014 -8.914 1.00 93.88 90 ASP A N 1
ATOM 675 C CA . ASP A 1 90 ? -3.222 6.410 -9.218 1.00 93.88 90 ASP A CA 1
ATOM 676 C C . ASP A 1 90 ? -2.093 7.163 -9.952 1.00 93.88 90 ASP A C 1
ATOM 678 O O . ASP A 1 90 ? -2.221 8.355 -10.229 1.00 93.88 90 ASP A O 1
ATOM 682 N N . GLY A 1 91 ? -0.994 6.475 -10.279 1.00 91.25 91 GLY A N 1
ATOM 683 C CA . GLY A 1 91 ? 0.172 7.041 -10.952 1.00 91.25 91 GLY A CA 1
ATOM 684 C C . GLY A 1 91 ? 1.147 7.761 -10.021 1.00 91.25 91 GLY A C 1
ATOM 685 O O . GLY A 1 91 ? 2.168 8.259 -10.499 1.00 91.25 91 GLY A O 1
ATOM 686 N N . LYS A 1 92 ? 0.881 7.826 -8.709 1.00 89.25 92 LYS A N 1
ATOM 687 C CA . LYS A 1 92 ? 1.808 8.435 -7.752 1.00 89.25 92 LYS A CA 1
ATOM 688 C C . LYS A 1 92 ? 2.869 7.434 -7.300 1.00 89.25 92 LYS A C 1
ATOM 690 O O . LYS A 1 92 ? 2.568 6.250 -7.141 1.00 89.25 92 LYS A O 1
ATOM 695 N N . PRO A 1 93 ? 4.100 7.888 -7.031 1.00 90.38 93 PRO A N 1
ATOM 696 C CA . PRO A 1 93 ? 5.106 7.029 -6.433 1.00 90.38 93 PRO A CA 1
ATOM 697 C C . PRO A 1 93 ? 4.710 6.567 -5.029 1.00 90.38 93 PRO A C 1
ATOM 699 O O . PRO A 1 93 ? 4.232 7.357 -4.213 1.00 90.38 93 PRO A O 1
ATOM 702 N N . THR A 1 94 ? 4.975 5.305 -4.722 1.00 92.31 94 THR A N 1
ATOM 703 C CA . THR A 1 94 ? 4.799 4.750 -3.376 1.00 92.31 94 THR A CA 1
ATOM 704 C C . THR A 1 94 ? 5.894 5.245 -2.433 1.00 92.31 94 THR A C 1
ATOM 706 O O . THR A 1 94 ? 7.073 5.240 -2.803 1.00 92.31 94 THR A O 1
ATOM 709 N N . GLN A 1 95 ? 5.510 5.614 -1.210 1.00 91.00 95 GLN A N 1
ATOM 710 C CA . GLN A 1 95 ? 6.399 6.054 -0.132 1.00 91.00 95 GLN A CA 1
ATOM 711 C C . GLN A 1 95 ? 6.299 5.080 1.045 1.00 91.00 95 GLN A C 1
ATOM 713 O O . GLN A 1 95 ? 5.196 4.743 1.474 1.00 91.00 95 GLN A O 1
ATOM 718 N N . GLY A 1 96 ? 7.446 4.625 1.552 1.00 91.69 96 GLY A N 1
ATOM 719 C CA . GLY A 1 96 ? 7.523 3.673 2.657 1.00 91.69 96 GLY A CA 1
ATOM 720 C C . GLY A 1 96 ? 7.228 4.296 4.023 1.00 91.69 96 GLY A C 1
ATOM 721 O O . GLY A 1 96 ? 6.927 5.478 4.152 1.00 91.69 96 GLY A O 1
ATOM 722 N N . GLY A 1 97 ? 7.342 3.483 5.072 1.00 91.94 97 GLY A N 1
ATOM 723 C CA . GLY A 1 97 ? 6.903 3.829 6.425 1.00 91.94 97 GLY A CA 1
ATOM 724 C C . GLY A 1 97 ? 7.827 4.721 7.258 1.00 91.94 97 GLY A C 1
ATOM 725 O O . GLY A 1 97 ? 7.573 4.882 8.447 1.00 91.94 97 GLY A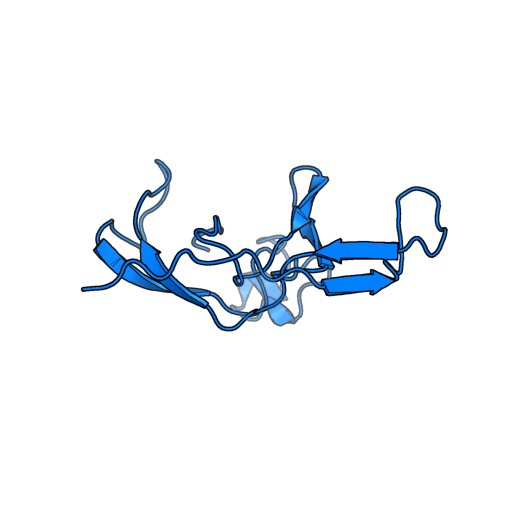 O 1
ATOM 726 N N . PHE A 1 98 ? 8.901 5.291 6.710 1.00 91.69 98 PHE A N 1
ATOM 727 C CA . PHE A 1 98 ? 9.650 6.375 7.368 1.00 91.69 98 PHE A CA 1
ATOM 728 C C . PHE A 1 98 ? 8.934 7.732 7.251 1.00 91.69 98 PHE A C 1
ATOM 730 O O . PHE A 1 98 ? 9.540 8.746 6.913 1.00 91.69 98 PHE A O 1
ATOM 737 N N . ALA A 1 99 ? 7.640 7.731 7.558 1.00 88.94 99 ALA A N 1
ATOM 738 C CA . ALA A 1 99 ? 6.737 8.869 7.500 1.00 88.94 99 ALA A CA 1
ATOM 739 C C . ALA A 1 99 ? 5.804 8.857 8.723 1.00 88.94 99 ALA A C 1
ATOM 741 O O . ALA A 1 99 ? 5.646 7.832 9.386 1.00 88.94 99 ALA A O 1
ATOM 742 N N . GLY A 1 100 ? 5.163 9.992 9.017 1.00 90.81 100 GLY A N 1
ATOM 743 C CA . GLY A 1 100 ? 4.208 10.092 10.129 1.00 90.81 100 GLY A CA 1
ATOM 744 C C . GLY A 1 100 ? 2.899 9.319 9.910 1.00 90.81 100 GLY A C 1
ATOM 745 O O . GLY A 1 100 ? 2.201 9.018 10.873 1.00 90.81 100 GLY A O 1
ATOM 746 N N . SER A 1 101 ? 2.556 8.991 8.660 1.00 93.25 101 SER A N 1
ATOM 747 C CA . SER A 1 101 ? 1.383 8.180 8.312 1.00 93.25 101 SER A CA 1
ATOM 748 C C . SER A 1 101 ? 1.584 7.466 6.973 1.00 93.25 101 SER A C 1
ATOM 750 O O . SER A 1 101 ? 2.458 7.839 6.190 1.00 93.25 101 SER A O 1
ATOM 752 N N . MET A 1 102 ? 0.775 6.437 6.716 1.00 93.25 102 MET A N 1
ATOM 753 C CA . MET A 1 102 ? 0.769 5.669 5.471 1.00 93.25 102 MET A CA 1
ATOM 754 C C . MET A 1 102 ? -0.674 5.296 5.112 1.00 93.25 102 MET A C 1
ATOM 756 O O . MET A 1 102 ? -1.472 5.000 5.999 1.00 93.25 102 MET A O 1
ATOM 760 N N . ILE A 1 103 ? -1.001 5.296 3.818 1.00 95.69 103 ILE A N 1
ATOM 761 C CA . ILE A 1 103 ? -2.309 4.876 3.296 1.00 95.69 103 ILE A CA 1
ATOM 762 C C . ILE A 1 103 ? -2.095 3.620 2.452 1.00 95.69 103 ILE A C 1
ATOM 764 O O . ILE A 1 103 ? -1.255 3.624 1.552 1.00 95.69 103 ILE A O 1
ATOM 768 N N . VAL A 1 104 ? -2.843 2.554 2.740 1.00 96.12 104 VAL A N 1
ATOM 769 C CA . VAL A 1 104 ? -2.741 1.259 2.049 1.00 96.12 104 VAL A CA 1
ATOM 770 C C . VAL A 1 104 ? -4.113 0.631 1.826 1.00 96.12 104 VAL A C 1
ATOM 772 O O . VAL A 1 104 ? -5.071 0.950 2.529 1.00 96.12 104 VAL A O 1
ATOM 775 N N . ASP A 1 105 ? -4.205 -0.264 0.843 1.00 95.38 105 ASP A N 1
ATOM 776 C CA . ASP A 1 105 ? -5.401 -1.075 0.620 1.00 95.38 105 ASP A CA 1
ATOM 777 C C . ASP A 1 105 ? -5.558 -2.162 1.702 1.00 95.38 105 ASP A C 1
ATOM 779 O O . ASP A 1 105 ? -4.573 -2.693 2.214 1.00 95.38 105 ASP A O 1
ATOM 783 N N . GLN A 1 106 ? -6.801 -2.509 2.044 1.00 91.44 106 GLN A N 1
ATOM 784 C CA . GLN A 1 106 ? -7.099 -3.520 3.072 1.00 91.44 106 GLN A CA 1
ATOM 785 C C . GLN A 1 106 ? -6.862 -4.973 2.610 1.00 91.44 106 GLN A C 1
ATOM 787 O O . GLN A 1 106 ? -6.724 -5.855 3.463 1.00 91.44 106 GLN A O 1
ATOM 792 N N . LYS A 1 107 ? -6.842 -5.221 1.288 1.00 77.31 107 LYS A N 1
ATOM 793 C CA . LYS A 1 107 ? -7.081 -6.522 0.631 1.00 77.31 107 LYS A CA 1
ATOM 794 C C . LYS A 1 107 ? -8.366 -7.218 1.101 1.00 77.31 107 LYS A C 1
ATOM 796 O O . LYS A 1 107 ? -8.929 -6.872 2.155 1.00 77.31 107 LYS A O 1
#

InterPro domains:
  IPR011032 GroES-like superfamily [SSF50129] (25-106)
  IPR013154 Alcohol dehydrogenase-like, N-terminal [PF08240] (25-106)
  IPR047109 Cinnamyl alcohol dehydrogenase-like [PTHR42683] (26-107)

Sequence (107 aa):
MGSLEVEERTTTGWAATDPSGVLSPYTYCLRHEVIGEVVEVGSNVGKFRVGETVGVGCIVGCCGSCRPCKSDVEQYCNKKIWSYNDVYTDGKPTQGGFAGSMIVDQK

Radius of gyration: 15.42 Å; chains: 1; bounding box: 35×33×47 Å